Protein AF-A0AAW5QC56-F1 (afdb_monomer)

pLDDT: mean 81.27, std 12.23, range [43.34, 96.81]

Structure (mmCIF, N/CA/C/O backbone):
data_AF-A0AAW5QC56-F1
#
_entry.id   AF-A0AAW5QC56-F1
#
loop_
_atom_site.group_PDB
_atom_site.id
_atom_site.type_symbol
_atom_site.label_atom_id
_atom_site.label_alt_id
_atom_site.label_comp_id
_atom_site.label_asym_id
_atom_site.label_entity_id
_atom_site.label_seq_id
_atom_site.pdbx_PDB_ins_code
_atom_site.Cartn_x
_atom_site.Cartn_y
_atom_site.Cartn_z
_atom_site.occupancy
_atom_site.B_iso_or_equiv
_atom_site.auth_seq_id
_atom_site.auth_comp_id
_atom_site.auth_asym_id
_atom_site.auth_atom_id
_atom_site.pdbx_PDB_model_num
ATOM 1 N N . MET A 1 1 ? -15.192 13.117 19.383 1.00 93.12 1 MET A N 1
ATOM 2 C CA . MET A 1 1 ? -16.303 13.367 18.423 1.00 93.12 1 MET A CA 1
ATOM 3 C C . MET A 1 1 ? -16.294 12.303 17.324 1.00 93.12 1 MET A C 1
ATOM 5 O O . MET A 1 1 ? -15.223 12.070 16.779 1.00 93.12 1 MET A O 1
ATOM 9 N N . ARG A 1 2 ? -17.419 11.638 16.995 1.00 94.31 2 ARG A N 1
ATOM 10 C CA . ARG A 1 2 ? -17.485 10.686 15.856 1.00 94.31 2 ARG A CA 1
ATOM 11 C C . ARG A 1 2 ? -17.439 11.461 14.539 1.00 94.31 2 ARG A C 1
ATOM 13 O O . ARG A 1 2 ? -18.195 12.413 14.382 1.00 94.31 2 ARG A O 1
ATOM 20 N N . VAL A 1 3 ? -16.570 11.051 13.620 1.00 94.19 3 VAL A N 1
ATOM 21 C CA . VAL A 1 3 ? -16.361 11.719 12.321 1.00 94.19 3 VAL A CA 1
ATOM 22 C C . VAL A 1 3 ? -16.596 10.815 11.118 1.00 94.19 3 VAL A C 1
ATOM 24 O O . VAL A 1 3 ? -16.560 11.283 9.986 1.00 94.19 3 VAL A O 1
ATOM 27 N N . GLY A 1 4 ? -16.862 9.531 11.347 1.00 94.75 4 GLY A N 1
ATOM 28 C CA . GLY A 1 4 ? -17.216 8.607 10.282 1.00 94.75 4 GLY A CA 1
ATOM 29 C C . GLY A 1 4 ? -17.044 7.159 10.697 1.00 94.75 4 GLY A C 1
ATOM 30 O O . GLY A 1 4 ? -17.030 6.825 11.884 1.00 94.75 4 GLY A O 1
ATOM 31 N N . THR A 1 5 ? -16.902 6.314 9.687 1.00 96.44 5 THR A N 1
ATOM 32 C CA . THR A 1 5 ? -16.734 4.872 9.823 1.00 96.44 5 THR A CA 1
ATOM 33 C C . THR A 1 5 ? -15.746 4.407 8.758 1.00 96.44 5 THR A C 1
ATOM 35 O O . THR A 1 5 ? -15.741 4.950 7.652 1.00 96.44 5 THR A O 1
ATOM 38 N N . VAL A 1 6 ? -14.905 3.424 9.071 1.00 94.94 6 VAL A N 1
ATOM 39 C CA . VAL A 1 6 ? -13.995 2.811 8.097 1.00 94.94 6 VAL A CA 1
ATOM 40 C C . VAL A 1 6 ? -14.825 2.097 7.027 1.00 94.94 6 VAL A C 1
ATOM 42 O O . VAL A 1 6 ? -15.494 1.109 7.324 1.00 94.94 6 VAL A O 1
ATOM 45 N N . SER A 1 7 ? -14.809 2.586 5.787 1.00 95.56 7 SER A N 1
ATOM 46 C CA . SER A 1 7 ? -15.541 1.951 4.684 1.00 95.56 7 SER A CA 1
ATOM 47 C C . SER A 1 7 ? -14.797 0.744 4.121 1.00 95.56 7 SER A C 1
ATOM 49 O O . SER A 1 7 ? -15.396 -0.309 3.924 1.00 95.56 7 SER A O 1
ATOM 51 N N . GLU A 1 8 ? -13.500 0.903 3.867 1.00 95.06 8 GLU A N 1
ATOM 52 C CA . GLU A 1 8 ? -12.645 -0.106 3.246 1.00 95.06 8 GLU A CA 1
ATOM 53 C C . GLU A 1 8 ? -11.223 0.005 3.789 1.00 95.06 8 GLU A C 1
ATOM 55 O O . GLU A 1 8 ? -10.748 1.105 4.092 1.00 95.06 8 GLU A O 1
ATOM 60 N N . LEU A 1 9 ? -10.523 -1.125 3.854 1.00 93.06 9 LEU A N 1
ATOM 61 C CA . LEU A 1 9 ? -9.089 -1.163 4.120 1.00 93.06 9 LEU A CA 1
ATOM 62 C C . LEU A 1 9 ? -8.376 -1.774 2.919 1.00 93.06 9 LEU A C 1
ATOM 64 O O . LEU A 1 9 ? -8.769 -2.821 2.413 1.00 93.06 9 LEU A O 1
ATOM 68 N N . TRP A 1 10 ? -7.298 -1.131 2.481 1.00 93.94 10 TRP A N 1
ATOM 69 C CA . TRP A 1 10 ? -6.527 -1.554 1.316 1.00 93.94 10 TRP A CA 1
ATOM 70 C C . TRP A 1 10 ? -5.059 -1.751 1.687 1.00 93.94 10 TRP A C 1
ATOM 72 O O . TRP A 1 10 ? -4.454 -0.890 2.329 1.00 93.94 10 TRP A O 1
ATOM 82 N N . ARG A 1 11 ? -4.479 -2.869 1.246 1.00 90.44 11 ARG A N 1
ATOM 83 C CA . ARG A 1 11 ? -3.053 -3.194 1.367 1.00 90.44 11 ARG A CA 1
ATOM 84 C C . ARG A 1 11 ? -2.428 -3.210 -0.019 1.00 90.44 11 ARG A C 1
ATOM 86 O O . ARG A 1 11 ? -2.920 -3.915 -0.887 1.00 90.44 11 ARG A O 1
ATOM 93 N N . TYR A 1 12 ? -1.313 -2.514 -0.212 1.00 93.81 12 TYR A N 1
ATOM 94 C CA . TYR A 1 12 ? -0.582 -2.398 -1.477 1.00 93.81 12 TYR A CA 1
ATOM 95 C C . TYR A 1 12 ? 0.811 -3.038 -1.360 1.00 93.81 12 TYR A C 1
ATOM 97 O O . TYR A 1 12 ? 1.785 -2.327 -1.096 1.00 93.81 12 TYR A O 1
ATOM 105 N N . PRO A 1 13 ? 0.957 -4.363 -1.555 1.00 90.25 13 PRO A N 1
ATOM 106 C CA . PRO A 1 13 ? 2.196 -5.072 -1.231 1.00 90.25 13 PRO A CA 1
ATOM 107 C C . PRO A 1 13 ? 3.405 -4.621 -2.052 1.00 90.25 13 PRO A C 1
ATOM 109 O O . PRO A 1 13 ? 4.494 -4.438 -1.507 1.00 90.25 13 PRO A O 1
ATOM 112 N N . VAL A 1 14 ? 3.210 -4.422 -3.358 1.00 89.94 14 VAL A N 1
ATOM 113 C CA . VAL A 1 14 ? 4.278 -4.115 -4.315 1.00 89.94 14 VAL A CA 1
ATOM 114 C C . VAL A 1 14 ? 4.163 -2.664 -4.776 1.00 89.94 14 VAL A C 1
ATOM 116 O O . VAL A 1 14 ? 3.088 -2.169 -5.125 1.00 89.94 14 VAL A O 1
ATOM 119 N N . LYS A 1 15 ? 5.287 -1.943 -4.787 1.00 90.94 15 LYS A N 1
ATOM 120 C CA . LYS A 1 15 ? 5.360 -0.584 -5.330 1.00 90.94 15 LYS A CA 1
ATOM 121 C C . LYS A 1 15 ? 4.817 -0.552 -6.763 1.00 90.94 15 LYS A C 1
ATOM 123 O O . LYS A 1 15 ? 5.202 -1.366 -7.591 1.00 90.94 15 LYS A O 1
ATOM 128 N N . SER A 1 16 ? 3.986 0.451 -7.056 1.00 91.25 16 SER A N 1
ATOM 129 C CA . SER A 1 16 ? 3.402 0.696 -8.384 1.00 91.25 16 SER A CA 1
ATOM 130 C C . SER A 1 16 ? 2.374 -0.328 -8.882 1.00 91.25 16 SER A C 1
ATOM 132 O O . SER A 1 16 ? 1.860 -0.121 -9.972 1.00 91.25 16 SER A O 1
ATOM 134 N N . MET A 1 17 ? 2.021 -1.348 -8.097 1.00 90.62 17 MET A N 1
ATOM 135 C CA . MET A 1 17 ? 0.918 -2.266 -8.406 1.00 90.62 17 MET A CA 1
ATOM 136 C C . MET A 1 17 ? -0.347 -1.911 -7.624 1.00 90.62 17 MET A C 1
ATOM 138 O O . MET A 1 17 ? -0.295 -1.209 -6.605 1.00 90.62 17 MET A O 1
ATOM 142 N N . ARG A 1 18 ? -1.489 -2.424 -8.093 1.00 90.38 18 ARG A N 1
ATOM 143 C CA . ARG A 1 18 ? -2.753 -2.384 -7.350 1.00 90.38 18 ARG A CA 1
ATOM 144 C C . ARG A 1 18 ? -2.658 -3.308 -6.135 1.00 90.38 18 ARG A C 1
ATOM 146 O O . ARG A 1 18 ? -1.992 -4.343 -6.182 1.00 90.38 18 ARG A O 1
ATOM 153 N N . GLY A 1 19 ? -3.296 -2.887 -5.052 1.00 89.00 19 GLY A N 1
ATOM 154 C CA . GLY A 1 19 ? -3.389 -3.632 -3.803 1.00 89.00 19 GLY A CA 1
ATOM 155 C C . GLY A 1 19 ? -4.689 -4.417 -3.683 1.00 89.00 19 GLY A C 1
ATOM 156 O O . GLY A 1 19 ? -5.565 -4.273 -4.532 1.00 89.00 19 GLY A O 1
ATOM 157 N N . ASP A 1 20 ? -4.804 -5.173 -2.597 1.00 87.25 20 ASP A N 1
ATOM 158 C CA . ASP A 1 20 ? -5.970 -5.978 -2.226 1.00 87.25 20 ASP A CA 1
ATOM 159 C C . ASP A 1 20 ? -6.740 -5.314 -1.074 1.00 87.25 20 ASP A C 1
ATOM 161 O O . ASP A 1 20 ? -6.155 -4.626 -0.227 1.00 87.25 20 ASP A O 1
ATOM 165 N N . ARG A 1 21 ? -8.051 -5.542 -1.034 1.00 91.12 21 ARG A N 1
ATOM 166 C CA . ARG A 1 21 ? -8.921 -5.158 0.070 1.00 91.12 21 ARG A CA 1
ATOM 167 C C . ARG A 1 21 ? -8.803 -6.183 1.196 1.00 91.12 21 ARG A C 1
ATOM 169 O O . ARG A 1 21 ? -8.891 -7.388 0.984 1.00 91.12 21 ARG A O 1
ATOM 176 N N . VAL A 1 22 ? -8.658 -5.699 2.421 1.00 88.62 22 VAL A N 1
ATOM 177 C CA . VAL A 1 22 ? -8.688 -6.525 3.633 1.00 88.62 22 VAL A CA 1
ATOM 178 C C . VAL A 1 22 ? -9.854 -6.082 4.503 1.00 88.62 22 VAL A C 1
ATOM 180 O O . VAL A 1 22 ? -10.165 -4.903 4.564 1.00 88.62 22 VAL A O 1
ATOM 183 N N . THR A 1 23 ? -10.516 -7.003 5.193 1.00 89.38 23 THR A N 1
ATOM 184 C CA . THR A 1 23 ? -11.634 -6.643 6.084 1.00 89.38 23 THR A CA 1
ATOM 185 C C . THR A 1 23 ? -11.165 -6.283 7.495 1.00 89.38 23 THR A C 1
ATOM 187 O O . THR A 1 23 ? -11.876 -5.615 8.243 1.00 89.38 23 THR A O 1
ATOM 190 N N . GLU A 1 24 ? -9.963 -6.728 7.860 1.00 87.19 24 GLU A N 1
ATOM 191 C CA . GLU A 1 24 ? -9.329 -6.552 9.164 1.00 87.19 24 GLU A CA 1
ATOM 192 C C . GLU A 1 24 ? -7.806 -6.589 9.007 1.00 87.19 24 GLU A C 1
ATOM 194 O O . GLU A 1 24 ? -7.263 -7.292 8.150 1.00 87.19 24 GLU A O 1
ATOM 199 N N . THR A 1 25 ? -7.097 -5.835 9.842 1.00 88.75 25 THR A N 1
ATOM 200 C CA . THR A 1 25 ? -5.634 -5.828 9.859 1.00 88.75 25 THR A CA 1
ATOM 201 C C . THR A 1 25 ? -5.086 -5.240 11.154 1.00 88.75 25 THR A C 1
ATOM 203 O O . THR A 1 25 ? -5.631 -4.286 11.712 1.00 88.75 25 THR A O 1
ATOM 206 N N . ALA A 1 26 ? -3.936 -5.750 11.591 1.00 87.31 26 ALA A N 1
ATOM 207 C CA . ALA A 1 26 ? -3.126 -5.061 12.582 1.00 87.31 26 ALA A CA 1
ATOM 208 C C . ALA A 1 26 ? -2.555 -3.757 11.997 1.00 87.31 26 ALA A C 1
ATOM 210 O O . ALA A 1 26 ? -2.249 -3.674 10.802 1.00 87.31 26 ALA A O 1
ATOM 211 N N . VAL A 1 27 ? -2.370 -2.767 12.862 1.00 90.31 27 VAL A N 1
ATOM 212 C CA . VAL A 1 27 ? -1.593 -1.554 12.625 1.00 90.31 27 VAL A CA 1
ATOM 213 C C . VAL A 1 27 ? -0.525 -1.486 13.704 1.00 90.31 27 VAL A C 1
ATOM 215 O O . VAL A 1 27 ? -0.805 -1.565 14.898 1.00 90.31 27 VAL A O 1
ATOM 218 N N . THR A 1 28 ? 0.717 -1.365 13.267 1.00 87.75 28 THR A N 1
ATOM 219 C CA . THR A 1 28 ? 1.894 -1.268 14.124 1.00 87.75 28 THR A CA 1
ATOM 220 C C . THR A 1 28 ? 2.388 0.169 14.162 1.00 87.75 28 THR A C 1
ATOM 222 O O . THR A 1 28 ? 2.219 0.919 13.201 1.00 87.75 28 THR A O 1
ATOM 225 N N . GLU A 1 29 ? 3.049 0.552 15.250 1.00 84.31 29 GLU A N 1
ATOM 226 C CA . GLU A 1 29 ? 3.631 1.889 15.385 1.00 84.31 29 GLU A CA 1
ATOM 227 C C . GLU A 1 29 ? 4.693 2.162 14.308 1.00 84.31 29 GLU A C 1
ATOM 229 O O . GLU A 1 29 ? 4.641 3.178 13.616 1.00 84.31 29 GLU A O 1
ATOM 234 N N . ARG A 1 30 ? 5.631 1.223 14.115 1.00 80.50 30 ARG A N 1
ATOM 235 C CA . ARG A 1 30 ? 6.777 1.417 13.214 1.00 80.50 30 ARG A CA 1
ATOM 236 C C . ARG A 1 30 ? 6.423 1.320 11.733 1.00 80.50 30 ARG A C 1
ATOM 238 O O . ARG A 1 30 ? 6.970 2.068 10.926 1.00 80.50 30 ARG A O 1
ATOM 245 N N . TRP A 1 31 ? 5.574 0.366 11.365 1.00 76.31 31 TRP A N 1
ATOM 246 C CA . TRP A 1 31 ? 5.351 0.009 9.962 1.00 76.31 31 TRP A CA 1
ATOM 247 C C . TRP A 1 31 ? 3.958 0.368 9.459 1.00 76.31 31 TRP A C 1
ATOM 249 O O . TRP A 1 31 ? 3.680 0.189 8.277 1.00 76.31 31 TRP A O 1
ATOM 259 N N . GLY A 1 32 ? 3.077 0.869 10.330 1.00 88.56 32 GLY A N 1
ATOM 260 C CA . GLY A 1 32 ? 1.665 0.985 10.005 1.00 88.56 32 GLY A CA 1
ATOM 261 C C . GLY A 1 32 ? 1.107 -0.401 9.700 1.00 88.56 32 GLY A C 1
ATOM 262 O O . GLY A 1 32 ? 1.229 -1.314 10.520 1.00 88.56 32 GLY A O 1
ATOM 263 N N . LEU A 1 33 ? 0.529 -0.558 8.515 1.00 88.94 33 LEU A N 1
ATOM 264 C CA . LEU A 1 33 ? -0.071 -1.799 8.045 1.00 88.94 33 LEU A CA 1
ATOM 265 C C . LEU A 1 33 ? 1.004 -2.839 7.651 1.00 88.94 33 LEU A C 1
ATOM 267 O O . LEU A 1 33 ? 1.722 -2.625 6.671 1.00 88.94 33 LEU A O 1
ATOM 271 N N . PRO A 1 34 ? 1.114 -3.996 8.334 1.00 84.12 34 PRO A N 1
ATOM 272 C CA . PRO A 1 34 ? 2.051 -5.043 7.940 1.00 84.12 34 PRO A CA 1
ATOM 273 C C . PRO A 1 34 ? 1.823 -5.513 6.502 1.00 84.12 34 PRO A C 1
ATOM 275 O O . PRO A 1 34 ? 0.688 -5.697 6.057 1.00 84.12 34 PRO A O 1
ATOM 278 N N . GLY A 1 35 ? 2.921 -5.710 5.775 1.00 84.00 35 GLY A N 1
ATOM 279 C CA . GLY A 1 35 ? 2.895 -6.131 4.378 1.00 84.00 35 GLY A CA 1
ATOM 280 C C . GLY A 1 35 ? 2.486 -5.038 3.385 1.00 84.00 35 GLY A C 1
ATOM 281 O O . GLY A 1 35 ? 2.500 -5.319 2.186 1.00 84.00 35 GLY A O 1
ATOM 282 N N . ASP A 1 36 ? 2.154 -3.820 3.828 1.00 90.69 36 ASP A N 1
ATOM 283 C CA . ASP A 1 36 ? 1.991 -2.679 2.925 1.00 90.69 36 ASP A CA 1
ATOM 284 C C . ASP A 1 36 ? 3.345 -2.173 2.436 1.00 90.69 36 ASP A C 1
ATOM 286 O O . ASP A 1 36 ? 4.297 -2.030 3.205 1.00 90.69 36 ASP A O 1
ATOM 290 N N . ARG A 1 37 ? 3.431 -1.917 1.130 1.00 90.50 37 ARG A N 1
ATOM 291 C CA . ARG A 1 37 ? 4.621 -1.408 0.441 1.00 90.50 37 ARG A CA 1
ATOM 292 C C . ARG A 1 37 ? 5.919 -2.152 0.780 1.00 90.50 37 ARG A C 1
ATOM 294 O O . ARG A 1 37 ? 7.000 -1.560 0.749 1.00 90.50 37 ARG A O 1
ATOM 301 N N . GLY A 1 38 ? 5.808 -3.441 1.092 1.00 87.38 38 GLY A N 1
ATOM 302 C CA . GLY A 1 38 ? 6.924 -4.289 1.498 1.00 87.38 38 GLY A CA 1
ATOM 303 C C . GLY A 1 38 ? 7.871 -4.643 0.355 1.00 87.38 38 GLY A C 1
ATOM 304 O O . GLY A 1 38 ? 9.013 -4.997 0.628 1.00 87.38 38 GLY A O 1
ATOM 305 N N . TRP A 1 39 ? 7.425 -4.513 -0.899 1.00 88.12 39 TRP A N 1
ATOM 306 C CA . TRP A 1 39 ? 8.142 -5.031 -2.062 1.00 88.12 39 TRP A CA 1
ATOM 307 C C . TRP A 1 39 ? 8.324 -4.003 -3.175 1.00 88.12 39 TRP A C 1
ATOM 309 O O . TRP A 1 39 ? 7.498 -3.109 -3.398 1.00 88.12 39 TRP A O 1
ATOM 319 N N . VAL A 1 40 ? 9.398 -4.185 -3.934 1.00 91.25 40 VAL A N 1
ATOM 320 C CA . VAL A 1 40 ? 9.693 -3.463 -5.173 1.00 91.25 40 VAL A CA 1
ATOM 321 C C . VAL A 1 40 ? 10.173 -4.452 -6.234 1.00 91.25 40 VAL A C 1
ATOM 323 O O . VAL A 1 40 ? 10.810 -5.451 -5.904 1.00 91.25 40 VAL A O 1
ATOM 326 N N . ILE A 1 41 ? 9.848 -4.173 -7.499 1.00 89.12 41 ILE A N 1
ATOM 327 C CA . ILE A 1 41 ? 10.322 -4.967 -8.636 1.00 89.12 41 ILE A CA 1
ATOM 328 C C . ILE A 1 41 ? 11.777 -4.623 -8.920 1.00 89.12 41 ILE A C 1
ATOM 330 O O . ILE A 1 41 ? 12.095 -3.442 -9.096 1.00 89.12 41 ILE A O 1
ATOM 334 N N . ARG A 1 42 ? 12.626 -5.647 -9.023 1.00 88.19 42 ARG A N 1
ATOM 335 C CA . ARG A 1 42 ? 13.964 -5.540 -9.605 1.00 88.19 42 ARG A CA 1
ATOM 336 C C . ARG A 1 42 ? 13.975 -6.177 -10.992 1.00 88.19 42 ARG A C 1
ATOM 338 O O . ARG A 1 42 ? 13.465 -7.275 -11.190 1.00 88.19 42 ARG A O 1
ATOM 345 N N . ASP A 1 43 ? 14.519 -5.437 -11.945 1.00 89.19 43 ASP A N 1
ATOM 346 C CA . ASP A 1 43 ? 14.869 -5.925 -13.273 1.00 89.19 43 ASP A CA 1
ATOM 347 C C . ASP A 1 43 ? 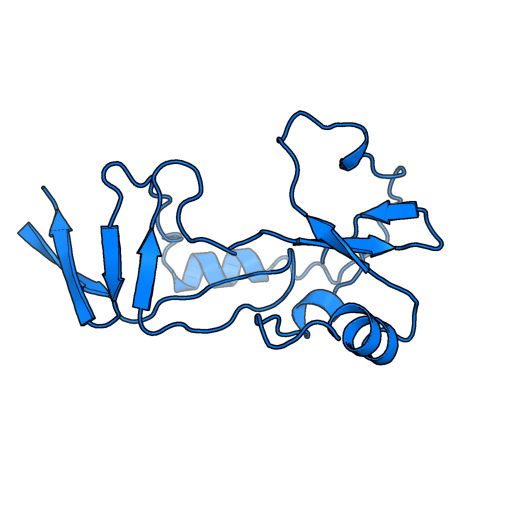16.234 -6.611 -13.164 1.00 89.19 43 ASP A C 1
ATOM 349 O O . ASP A 1 43 ? 17.226 -5.945 -12.865 1.00 89.19 43 ASP A O 1
ATOM 353 N N . GLU A 1 44 ? 16.270 -7.937 -13.305 1.00 88.75 44 GLU A N 1
ATOM 354 C CA . GLU A 1 44 ? 17.491 -8.729 -13.103 1.00 88.75 44 GLU A CA 1
ATOM 355 C C . GLU A 1 44 ? 18.520 -8.501 -14.213 1.00 88.75 44 GLU A C 1
ATOM 357 O O . GLU A 1 44 ? 19.715 -8.446 -13.929 1.00 88.75 44 GLU A O 1
ATOM 362 N N . ASP A 1 45 ? 18.060 -8.294 -15.448 1.00 84.81 45 ASP A N 1
ATOM 363 C CA . ASP A 1 45 ? 18.937 -8.090 -16.602 1.00 84.81 45 ASP A CA 1
ATOM 364 C C . ASP A 1 45 ? 19.587 -6.700 -16.553 1.00 84.81 45 ASP A C 1
ATOM 366 O O . ASP A 1 45 ? 20.781 -6.549 -16.808 1.00 84.81 45 ASP A O 1
ATOM 370 N N . ALA A 1 46 ? 18.820 -5.673 -16.168 1.00 83.81 46 ALA A N 1
ATOM 371 C CA . ALA A 1 46 ? 19.341 -4.313 -15.996 1.00 83.81 46 ALA A CA 1
ATOM 372 C C . ALA A 1 46 ? 19.962 -4.056 -14.610 1.00 83.81 46 ALA A C 1
ATOM 374 O O . ALA A 1 46 ? 20.566 -3.008 -14.376 1.00 83.81 46 ALA A O 1
ATOM 375 N N . GLY A 1 47 ? 19.765 -4.975 -13.667 1.00 85.06 47 GLY A N 1
ATOM 376 C CA . GLY A 1 47 ? 20.283 -4.904 -12.308 1.00 85.06 4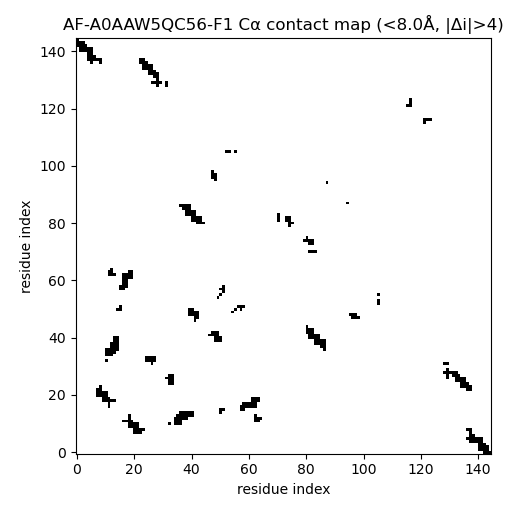7 GLY A CA 1
ATOM 377 C C . GLY A 1 47 ? 19.678 -3.814 -11.411 1.00 85.06 47 GLY A C 1
ATOM 378 O O . GLY A 1 47 ? 20.269 -3.511 -10.373 1.00 85.06 47 GLY A O 1
ATOM 379 N N . GLU A 1 48 ? 18.521 -3.237 -11.753 1.00 83.81 48 GLU A N 1
ATOM 380 C CA . GLU A 1 48 ? 17.971 -2.044 -11.086 1.00 83.81 48 GLU A CA 1
ATOM 381 C C . GLU A 1 48 ? 16.476 -2.135 -10.731 1.00 83.81 48 GLU A C 1
ATOM 383 O O . GLU A 1 48 ? 15.701 -2.897 -11.312 1.00 83.81 48 GLU A O 1
ATOM 388 N N . LEU A 1 49 ? 16.042 -1.316 -9.767 1.00 87.31 49 LEU A N 1
ATOM 389 C CA . LEU A 1 49 ? 14.644 -1.259 -9.336 1.00 87.31 49 LEU A CA 1
ATOM 390 C C . LEU A 1 49 ? 13.740 -0.557 -10.362 1.00 87.31 49 LEU A C 1
ATOM 392 O O . LEU A 1 49 ? 14.099 0.459 -10.964 1.00 87.31 49 LEU A O 1
ATOM 396 N N . ARG A 1 50 ? 12.506 -1.045 -10.500 1.00 86.56 50 ARG A N 1
ATOM 397 C CA . ARG A 1 50 ? 11.499 -0.543 -11.445 1.00 86.56 50 ARG A CA 1
ATOM 398 C C . ARG A 1 50 ? 10.307 0.102 -10.745 1.00 86.56 50 ARG A C 1
ATOM 400 O O . ARG A 1 50 ? 10.001 -0.146 -9.581 1.00 86.56 50 ARG A O 1
ATOM 407 N N . SER A 1 51 ? 9.635 0.991 -11.474 1.00 85.69 51 SER A N 1
ATOM 408 C CA . SER A 1 51 ? 8.396 1.640 -11.039 1.00 85.69 51 SER A CA 1
ATOM 409 C C . SER A 1 51 ? 7.511 1.965 -12.236 1.00 85.69 51 SER A C 1
ATOM 411 O O . SER A 1 51 ? 7.991 1.968 -13.372 1.00 85.69 51 SER A O 1
ATOM 413 N N . ALA A 1 52 ? 6.259 2.342 -11.966 1.00 85.06 52 ALA A N 1
ATOM 414 C CA . ALA A 1 52 ? 5.299 2.775 -12.986 1.00 85.06 52 ALA A CA 1
ATOM 415 C C . ALA A 1 52 ? 5.763 3.978 -13.821 1.00 85.06 52 ALA A C 1
ATOM 417 O O . ALA A 1 52 ? 5.153 4.272 -14.838 1.00 85.06 52 ALA A O 1
ATOM 418 N N . LYS A 1 53 ? 6.840 4.672 -13.419 1.00 81.50 53 LYS A N 1
ATOM 419 C CA . LYS A 1 53 ? 7.430 5.726 -14.250 1.00 81.50 53 LYS A CA 1
ATOM 420 C C . LYS A 1 53 ? 8.074 5.201 -15.532 1.00 81.50 53 LYS A C 1
ATOM 422 O O . LYS A 1 53 ? 8.135 5.939 -16.499 1.00 81.50 53 LYS A O 1
ATOM 427 N N . LYS A 1 54 ? 8.600 3.974 -15.499 1.00 78.56 54 LYS A N 1
ATOM 428 C CA . LYS A 1 54 ? 9.278 3.342 -16.639 1.00 78.56 54 LYS A CA 1
ATOM 429 C C . LYS A 1 54 ? 8.417 2.231 -17.233 1.00 78.56 54 LYS A C 1
ATOM 431 O O . LYS A 1 54 ? 8.384 2.093 -18.443 1.00 78.56 54 LYS A O 1
ATOM 436 N N . TRP A 1 55 ? 7.725 1.465 -16.385 1.00 85.94 55 TRP A N 1
ATOM 437 C CA . TRP A 1 55 ? 6.866 0.345 -16.788 1.00 85.94 55 TRP A CA 1
ATOM 438 C C . TRP A 1 55 ? 5.430 0.602 -16.325 1.00 85.94 55 TRP A C 1
ATOM 440 O O . TRP A 1 55 ? 5.052 0.233 -15.209 1.00 85.94 55 TRP A O 1
ATOM 450 N N . VAL A 1 56 ? 4.645 1.295 -17.154 1.00 84.06 56 VAL A N 1
ATOM 451 C CA . VAL A 1 56 ? 3.231 1.633 -16.883 1.00 84.06 56 VAL A CA 1
ATOM 452 C C . VAL A 1 56 ? 2.390 0.393 -16.640 1.00 84.06 56 VAL A C 1
ATOM 454 O O . VAL A 1 56 ? 1.464 0.425 -15.831 1.00 84.06 56 VAL A O 1
ATOM 457 N N . GLU A 1 57 ? 2.743 -0.705 -17.296 1.00 84.19 57 GLU A N 1
ATOM 458 C CA . GLU A 1 57 ? 2.095 -2.006 -17.210 1.00 84.19 57 GLU A CA 1
ATOM 459 C C . GLU A 1 57 ? 2.018 -2.492 -15.760 1.00 84.19 57 GLU A C 1
ATOM 461 O O . GLU A 1 57 ? 1.060 -3.163 -15.399 1.00 84.19 57 GLU A O 1
ATOM 466 N N . LEU A 1 58 ? 2.946 -2.069 -14.886 1.00 86.06 58 LEU A N 1
ATOM 467 C CA . LEU A 1 58 ? 2.896 -2.358 -13.448 1.00 86.06 58 LEU A CA 1
ATOM 468 C C . LEU A 1 58 ? 1.560 -1.942 -12.804 1.00 86.06 58 LEU A C 1
ATOM 470 O O . LEU A 1 58 ? 1.088 -2.629 -11.902 1.00 86.06 58 LEU A O 1
ATOM 474 N N . LEU A 1 59 ? 0.917 -0.875 -13.294 1.00 86.50 59 LEU A N 1
ATOM 475 C CA . LEU A 1 59 ? -0.391 -0.413 -12.809 1.00 86.50 59 LEU A CA 1
ATOM 476 C C . LEU A 1 59 ? -1.541 -1.375 -13.154 1.00 86.50 59 LEU A C 1
ATOM 478 O O . LEU A 1 59 ? -2.605 -1.293 -12.540 1.00 86.50 59 LEU A O 1
ATOM 482 N N . GLN A 1 60 ? -1.346 -2.275 -14.120 1.00 85.88 60 GLN A N 1
ATOM 483 C CA . GLN A 1 60 ? -2.335 -3.277 -14.527 1.00 85.88 60 GLN A CA 1
ATOM 484 C C . GLN A 1 60 ? -2.292 -4.529 -13.641 1.00 85.88 60 GLN A C 1
ATOM 486 O O . GLN A 1 60 ? -3.261 -5.286 -13.606 1.00 85.88 60 GLN A O 1
ATOM 491 N N . PHE A 1 61 ? -1.210 -4.731 -12.885 1.00 86.12 61 PHE A N 1
ATOM 492 C CA . PHE A 1 61 ? -1.061 -5.885 -12.005 1.00 86.12 61 PHE A CA 1
ATOM 493 C C . PHE A 1 61 ? -1.674 -5.639 -10.628 1.00 86.12 61 PHE A C 1
ATOM 495 O O . PHE A 1 61 ? -1.597 -4.545 -10.061 1.00 86.12 61 PHE A O 1
ATOM 502 N N . HIS A 1 62 ? -2.257 -6.700 -10.078 1.00 85.69 62 HIS A N 1
ATOM 503 C CA . HIS A 1 62 ? -2.795 -6.753 -8.726 1.00 85.69 62 HIS A CA 1
ATOM 504 C C . HIS A 1 62 ? -1.924 -7.668 -7.867 1.00 85.69 62 HIS A C 1
ATOM 506 O O . HIS A 1 62 ? -1.760 -8.848 -8.182 1.00 85.69 62 HIS A O 1
ATOM 512 N N . ALA A 1 63 ? -1.380 -7.128 -6.779 1.00 85.19 63 ALA A N 1
ATOM 513 C CA . ALA A 1 63 ? -0.552 -7.872 -5.845 1.00 85.19 63 ALA A CA 1
ATOM 514 C C . ALA A 1 63 ? -1.333 -8.172 -4.564 1.00 85.19 63 ALA A C 1
ATOM 516 O O . ALA A 1 63 ? -1.811 -7.264 -3.885 1.00 85.19 63 ALA A O 1
ATOM 517 N N . ARG A 1 64 ? -1.385 -9.452 -4.198 1.00 81.88 64 ARG A N 1
ATOM 518 C CA . ARG A 1 64 ? -1.860 -9.925 -2.895 1.00 81.88 64 ARG A CA 1
ATOM 519 C C . ARG A 1 64 ? -0.933 -11.022 -2.388 1.00 81.88 64 ARG A C 1
ATOM 521 O O . ARG A 1 64 ? -0.266 -11.677 -3.186 1.00 81.88 64 ARG A O 1
ATOM 528 N N . TYR A 1 65 ? -0.882 -11.223 -1.079 1.00 74.31 65 TYR A N 1
ATOM 529 C CA . TYR A 1 65 ? -0.134 -12.336 -0.497 1.00 74.31 65 TYR A CA 1
ATOM 530 C C . TYR A 1 65 ? -0.958 -13.610 -0.688 1.00 74.31 65 TYR A C 1
ATOM 532 O O . TYR A 1 65 ? -1.994 -13.756 -0.045 1.00 74.31 65 TYR A O 1
ATOM 540 N N . VAL A 1 66 ? -0.550 -14.475 -1.621 1.00 65.62 66 VAL A N 1
ATOM 541 C CA . VAL A 1 66 ? -1.281 -15.716 -1.941 1.00 65.62 66 VAL A CA 1
ATOM 542 C C . VAL A 1 66 ? -0.442 -16.982 -1.853 1.00 65.62 66 VAL A C 1
ATOM 544 O O . VAL A 1 66 ? -1.029 -18.014 -1.559 1.00 65.62 66 VAL A O 1
ATOM 547 N N . ASP A 1 67 ? 0.867 -16.937 -2.124 1.00 55.12 67 ASP A N 1
ATOM 548 C CA . ASP A 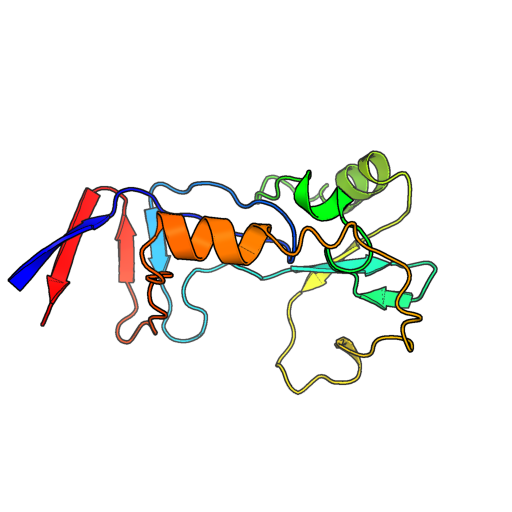1 67 ? 1.713 -18.140 -2.201 1.00 55.12 67 ASP A CA 1
ATOM 549 C C . ASP A 1 67 ? 3.184 -17.780 -2.513 1.00 55.12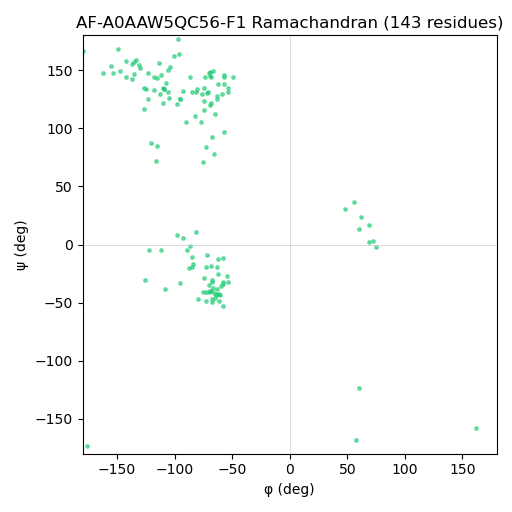 67 ASP A C 1
ATOM 551 O O . ASP A 1 67 ? 3.460 -16.682 -3.012 1.00 55.12 67 ASP A O 1
ATOM 555 N N . ASP A 1 68 ? 4.100 -18.734 -2.341 1.00 61.62 68 ASP A N 1
ATOM 556 C CA . ASP A 1 68 ? 5.552 -18.629 -2.572 1.00 61.62 68 ASP A CA 1
ATOM 557 C C . ASP A 1 68 ? 5.935 -18.556 -4.069 1.00 61.62 68 ASP A C 1
ATOM 559 O O . ASP A 1 68 ? 7.067 -18.232 -4.427 1.00 61.62 68 ASP A O 1
ATOM 563 N N . ARG A 1 69 ? 4.978 -18.784 -4.982 1.00 75.00 69 ARG A N 1
ATOM 564 C CA . ARG A 1 69 ? 5.181 -18.787 -6.451 1.00 75.00 69 ARG A CA 1
ATOM 565 C C . ARG A 1 69 ? 5.183 -17.402 -7.110 1.00 75.00 69 ARG A C 1
ATOM 567 O O . ARG A 1 69 ? 5.118 -17.281 -8.335 1.00 75.00 69 ARG A O 1
ATOM 574 N N . VAL A 1 70 ? 5.227 -16.333 -6.318 1.00 75.81 70 VAL A N 1
ATOM 575 C CA . VAL A 1 70 ? 5.054 -14.955 -6.807 1.00 75.81 70 VAL A CA 1
ATOM 576 C C . VAL A 1 70 ? 6.076 -14.549 -7.881 1.00 75.81 70 VAL A C 1
ATOM 578 O O . VAL A 1 70 ? 5.717 -13.836 -8.817 1.00 75.81 70 VAL A O 1
ATOM 581 N N . HIS A 1 71 ? 7.320 -15.036 -7.810 1.00 76.31 71 HIS A N 1
ATOM 582 C 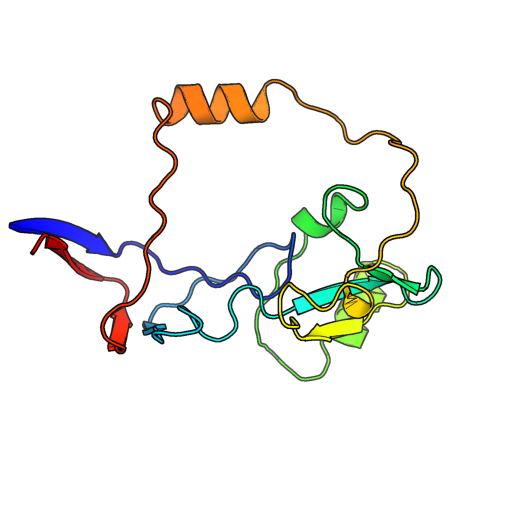CA . HIS A 1 71 ? 8.360 -14.720 -8.800 1.00 76.31 71 HIS A CA 1
ATOM 583 C C . HIS A 1 71 ? 8.084 -15.338 -10.180 1.00 76.31 71 HIS A C 1
ATOM 585 O O . HIS A 1 71 ? 8.279 -14.677 -11.203 1.00 76.31 71 HIS A O 1
ATOM 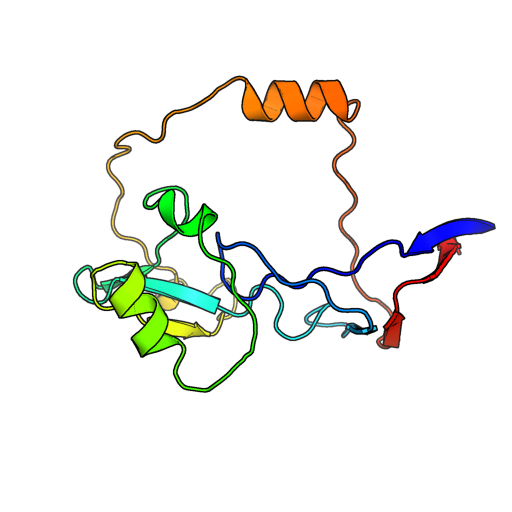591 N N . GLU A 1 72 ? 7.593 -16.580 -10.217 1.00 82.62 72 GLU A N 1
ATOM 592 C CA . GLU A 1 72 ? 7.275 -17.296 -11.459 1.00 82.62 72 GLU A CA 1
ATOM 593 C C . GLU A 1 72 ? 6.090 -16.647 -12.176 1.00 82.62 72 GLU A C 1
ATOM 595 O O . GLU A 1 72 ? 6.178 -16.318 -13.361 1.00 82.62 72 GLU A O 1
ATOM 600 N N . LEU A 1 73 ? 5.004 -16.394 -11.435 1.00 80.94 73 LEU A N 1
ATOM 601 C CA . LEU A 1 73 ? 3.785 -15.785 -11.971 1.00 80.94 73 LEU A CA 1
ATOM 602 C C . LEU A 1 73 ? 4.050 -14.387 -12.531 1.00 80.94 73 LEU A C 1
ATOM 604 O O . LEU A 1 73 ? 3.569 -14.045 -13.611 1.00 80.94 73 LEU A O 1
ATOM 608 N N . LEU A 1 74 ? 4.837 -13.585 -11.812 1.00 78.81 74 LEU A N 1
ATOM 609 C CA . LEU A 1 74 ? 5.153 -12.232 -12.241 1.00 78.81 74 LEU A CA 1
ATOM 610 C C . LEU A 1 74 ? 6.066 -12.222 -13.474 1.00 78.81 74 LEU A C 1
ATOM 612 O O . LEU A 1 74 ? 5.848 -11.429 -14.391 1.00 78.81 74 LEU A O 1
ATOM 616 N N . SER A 1 75 ? 7.047 -13.127 -13.521 1.00 86.19 75 SER A N 1
ATOM 617 C CA . SER A 1 75 ? 7.944 -13.243 -14.672 1.00 86.19 75 SER A CA 1
ATOM 618 C C . SER A 1 75 ? 7.202 -13.667 -15.940 1.00 86.19 75 SER A C 1
ATOM 620 O O . SER A 1 75 ? 7.397 -13.075 -17.003 1.00 86.19 75 SER A O 1
ATOM 622 N N . ALA A 1 76 ? 6.301 -14.649 -15.825 1.00 86.12 76 ALA A N 1
ATOM 623 C CA . ALA A 1 76 ? 5.470 -15.100 -16.937 1.00 86.12 76 ALA A CA 1
ATOM 624 C C . ALA A 1 76 ? 4.575 -13.973 -17.472 1.00 86.12 76 ALA A C 1
ATOM 626 O O . ALA A 1 76 ? 4.478 -13.777 -18.681 1.00 86.12 76 ALA A O 1
ATOM 627 N N . ALA A 1 77 ? 3.963 -13.193 -16.577 1.00 79.56 77 ALA A N 1
ATOM 628 C CA . ALA A 1 77 ? 3.024 -12.153 -16.973 1.00 79.56 77 ALA A CA 1
ATOM 629 C C . ALA A 1 77 ? 3.695 -10.907 -17.584 1.00 79.56 77 ALA A C 1
ATOM 631 O O . ALA A 1 77 ? 3.098 -10.242 -18.426 1.00 79.56 77 ALA A O 1
ATOM 632 N N . LEU A 1 78 ? 4.936 -10.593 -17.193 1.00 81.56 78 LEU A N 1
ATOM 633 C CA . LEU A 1 78 ? 5.714 -9.481 -17.761 1.00 81.56 78 LEU A CA 1
ATOM 634 C C . LEU A 1 78 ? 6.551 -9.876 -18.991 1.00 81.56 78 LEU A C 1
ATOM 636 O O . LEU A 1 78 ? 7.217 -9.014 -19.577 1.00 81.56 78 LEU A O 1
ATOM 640 N N . GLY A 1 79 ? 6.571 -11.167 -19.344 1.00 85.12 79 GLY A N 1
ATOM 641 C CA . GLY A 1 79 ? 7.402 -11.713 -20.419 1.00 85.12 79 GLY A CA 1
ATOM 642 C C . GLY A 1 79 ? 8.907 -11.542 -20.181 1.00 85.12 79 GLY A C 1
ATOM 643 O O . GLY A 1 79 ? 9.672 -11.483 -21.140 1.00 85.12 79 GLY A O 1
ATOM 644 N N . ARG A 1 80 ? 9.338 -11.392 -18.922 1.00 87.12 80 ARG A N 1
ATOM 645 C CA . ARG A 1 80 ? 10.736 -11.131 -18.535 1.00 87.12 80 ARG A CA 1
ATOM 646 C C . ARG A 1 80 ? 11.003 -11.611 -17.112 1.00 87.12 80 ARG A C 1
ATOM 648 O O . ARG A 1 80 ? 10.088 -11.638 -16.296 1.00 87.12 80 ARG A O 1
ATOM 655 N N . ARG A 1 81 ? 12.251 -11.957 -16.792 1.00 89.69 81 ARG A N 1
ATOM 656 C CA . ARG A 1 81 ? 12.619 -12.467 -15.463 1.00 89.69 81 ARG A CA 1
ATOM 657 C C . ARG A 1 81 ? 12.646 -11.337 -14.431 1.00 89.69 81 ARG A C 1
ATOM 659 O O . ARG A 1 81 ? 13.380 -10.367 -14.596 1.00 89.69 81 ARG A O 1
ATOM 666 N N . VAL A 1 82 ? 11.871 -11.478 -13.356 1.00 85.75 82 VAL A N 1
ATOM 667 C CA . VAL A 1 82 ? 11.811 -10.503 -12.255 1.00 85.75 82 VAL A CA 1
ATOM 668 C C . VAL A 1 82 ? 11.684 -11.182 -10.893 1.00 85.75 82 VAL A C 1
ATOM 670 O O . VAL A 1 82 ? 11.201 -12.309 -10.779 1.00 85.75 82 VAL A O 1
ATOM 673 N N . SER A 1 83 ? 12.072 -10.459 -9.847 1.00 85.69 83 SER A N 1
ATOM 674 C CA . SER A 1 83 ? 12.011 -10.899 -8.452 1.00 85.69 83 SER A CA 1
ATOM 675 C C . SER A 1 83 ? 11.444 -9.793 -7.546 1.00 85.69 83 SER A C 1
ATOM 677 O O . SER A 1 83 ? 11.472 -8.600 -7.885 1.00 85.69 83 SER A O 1
ATOM 679 N N . LEU A 1 84 ? 10.894 -10.184 -6.390 1.00 79.62 84 LEU A N 1
ATOM 680 C CA . LEU A 1 84 ? 10.477 -9.255 -5.342 1.00 79.62 84 LEU A CA 1
ATOM 681 C C . LEU A 1 84 ? 11.587 -9.115 -4.303 1.00 79.62 84 LEU A C 1
ATOM 683 O O . LEU A 1 84 ? 12.013 -10.092 -3.691 1.00 79.62 84 LEU A O 1
ATOM 687 N N . HIS A 1 85 ? 12.012 -7.878 -4.053 1.00 76.25 85 HIS A N 1
ATOM 688 C CA . HIS A 1 85 ? 12.983 -7.576 -3.003 1.00 76.25 85 HIS A CA 1
ATOM 689 C C . HIS A 1 85 ? 12.312 -6.874 -1.814 1.00 76.25 85 HIS A C 1
ATOM 691 O O . HIS A 1 85 ? 11.472 -5.99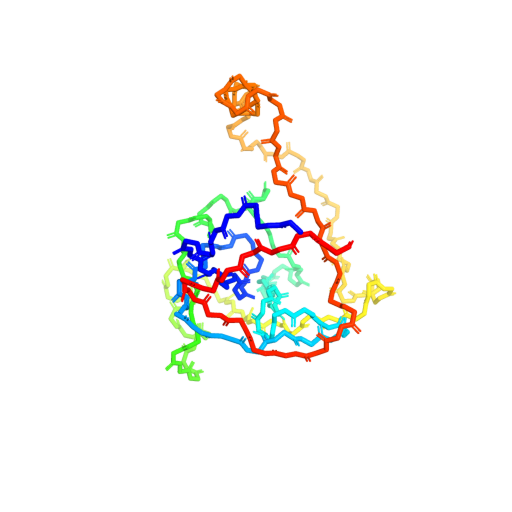1 -2.033 1.00 76.25 85 HIS A O 1
ATOM 697 N N . PRO A 1 86 ? 12.672 -7.235 -0.564 1.00 72.88 86 PRO A N 1
ATOM 698 C CA . PRO A 1 86 ? 12.102 -6.615 0.623 1.00 72.88 86 PRO A CA 1
ATOM 699 C C . PRO A 1 86 ? 12.552 -5.160 0.736 1.00 72.88 86 PRO A C 1
ATOM 701 O O . PRO A 1 86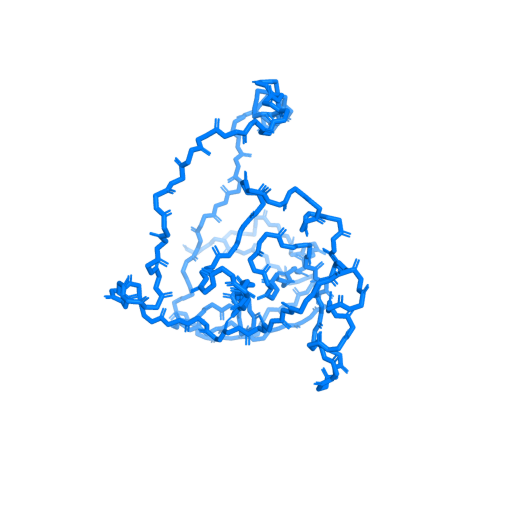 ? 13.702 -4.824 0.447 1.00 72.88 86 PRO A O 1
ATOM 704 N N . ARG A 1 87 ? 11.661 -4.300 1.225 1.00 72.88 87 ARG A N 1
ATOM 705 C CA . ARG A 1 87 ? 11.951 -2.888 1.473 1.00 72.88 87 ARG A CA 1
ATOM 706 C C . ARG A 1 87 ? 13.038 -2.729 2.545 1.00 72.88 87 ARG A C 1
ATOM 708 O O . ARG A 1 87 ? 12.888 -3.207 3.669 1.00 72.88 87 ARG A O 1
ATOM 715 N N . ARG A 1 88 ? 14.106 -1.999 2.211 1.00 78.44 88 ARG A N 1
ATOM 716 C CA . ARG A 1 88 ? 15.231 -1.660 3.105 1.00 78.44 88 ARG A CA 1
ATOM 717 C C . ARG A 1 88 ? 15.069 -0.268 3.752 1.00 78.44 88 ARG A C 1
ATOM 719 O O . ARG A 1 88 ? 14.227 0.513 3.290 1.00 78.44 88 ARG A O 1
ATOM 726 N N . PRO A 1 89 ? 15.816 0.063 4.825 1.00 79.00 89 PRO A N 1
ATOM 727 C CA . PRO A 1 89 ? 15.885 1.422 5.380 1.00 79.00 89 PRO A CA 1
ATOM 728 C C . PRO A 1 89 ? 16.153 2.481 4.305 1.00 79.00 89 PRO A C 1
ATOM 730 O O . PRO A 1 89 ? 16.847 2.199 3.338 1.00 79.00 89 PRO A O 1
ATOM 733 N N . ALA A 1 90 ? 15.567 3.674 4.431 1.00 73.81 90 ALA A N 1
ATOM 734 C CA . ALA A 1 90 ? 15.546 4.675 3.354 1.00 73.81 90 ALA A CA 1
ATOM 735 C C . ALA A 1 90 ? 16.936 5.202 2.934 1.00 73.81 90 ALA A C 1
ATOM 737 O O . ALA A 1 90 ? 17.070 5.750 1.842 1.00 73.81 90 ALA A O 1
ATOM 738 N N . ASP A 1 91 ? 17.934 5.032 3.794 1.00 80.62 91 ASP A N 1
ATOM 739 C CA . ASP A 1 91 ? 19.348 5.382 3.644 1.00 80.62 91 ASP A CA 1
ATOM 740 C C . ASP A 1 91 ? 20.193 4.292 2.956 1.00 80.62 91 ASP A C 1
ATOM 742 O O . ASP A 1 91 ? 21.374 4.506 2.688 1.00 80.62 91 ASP A O 1
ATOM 746 N N . ASP A 1 92 ? 19.603 3.147 2.597 1.00 81.38 92 ASP A N 1
ATOM 747 C CA . ASP A 1 92 ? 20.264 2.096 1.813 1.00 81.38 92 ASP A CA 1
ATOM 748 C C . ASP A 1 92 ? 20.382 2.500 0.327 1.00 81.38 92 ASP A C 1
ATOM 750 O O . ASP A 1 92 ? 19.678 2.016 -0.566 1.00 81.38 92 ASP A O 1
ATOM 754 N N . HIS A 1 93 ? 21.257 3.471 0.058 1.00 76.69 93 HIS A N 1
ATOM 755 C CA . HIS A 1 93 ? 21.444 4.068 -1.265 1.00 76.69 93 HIS A CA 1
ATOM 756 C C . HIS A 1 93 ? 21.933 3.075 -2.320 1.00 76.69 93 HIS A C 1
ATOM 758 O O . HIS A 1 93 ? 21.698 3.302 -3.505 1.00 76.69 93 HIS A O 1
ATOM 764 N N . GLU A 1 94 ? 22.605 1.997 -1.915 1.00 75.31 94 GLU A N 1
ATOM 765 C CA . GLU A 1 94 ? 23.013 0.931 -2.823 1.00 75.31 94 GLU A CA 1
ATOM 766 C C . GLU A 1 94 ? 21.811 0.088 -3.249 1.00 75.31 94 GLU A C 1
ATOM 768 O O . GLU A 1 94 ? 21.590 -0.084 -4.448 1.00 75.31 94 GLU A O 1
ATOM 773 N N . HIS A 1 95 ? 20.975 -0.345 -2.299 1.00 72.19 95 HIS A N 1
ATOM 774 C CA . HIS A 1 95 ? 19.735 -1.058 -2.605 1.00 72.19 95 HIS A CA 1
ATOM 775 C C . HIS A 1 95 ? 18.781 -0.225 -3.470 1.00 72.19 95 HIS A C 1
ATOM 777 O O . HIS A 1 95 ? 18.097 -0.757 -4.345 1.00 72.19 95 HIS A O 1
ATOM 783 N N . TYR A 1 96 ? 18.745 1.092 -3.248 1.00 74.06 96 TYR A N 1
ATOM 784 C CA . TYR A 1 96 ? 17.923 2.026 -4.017 1.00 74.06 96 TYR A CA 1
ATOM 785 C C . TYR A 1 96 ? 18.634 2.669 -5.210 1.00 74.06 96 TYR A C 1
ATOM 787 O O . TYR A 1 96 ? 18.038 3.543 -5.854 1.00 74.06 96 TYR A O 1
ATOM 795 N N . ARG A 1 97 ? 19.870 2.259 -5.524 1.00 71.56 97 ARG A N 1
ATOM 796 C CA . ARG A 1 97 ? 20.630 2.800 -6.654 1.00 71.56 97 ARG A CA 1
ATOM 797 C C . ARG A 1 97 ? 19.837 2.565 -7.939 1.00 71.56 97 ARG A C 1
ATOM 799 O O . ARG A 1 97 ? 19.360 1.465 -8.211 1.00 71.56 97 ARG A O 1
ATOM 806 N N . ARG A 1 98 ? 19.673 3.624 -8.727 1.00 59.47 98 ARG A N 1
ATOM 807 C CA . ARG A 1 98 ? 19.066 3.579 -10.062 1.00 59.47 98 ARG A CA 1
ATOM 808 C C . ARG A 1 98 ? 20.129 3.964 -11.071 1.00 59.47 98 ARG A C 1
ATOM 810 O O . ARG A 1 98 ? 20.933 4.849 -10.776 1.00 59.47 98 ARG A O 1
ATOM 817 N N . LEU A 1 99 ? 20.125 3.334 -12.240 1.00 49.31 99 LEU A N 1
ATOM 818 C CA . LEU A 1 99 ? 20.903 3.853 -13.356 1.00 49.31 99 LEU A CA 1
ATOM 819 C C . LEU A 1 99 ? 20.250 5.160 -13.825 1.00 49.31 99 LEU A C 1
ATOM 821 O O . LEU A 1 99 ? 19.040 5.358 -13.664 1.00 49.31 99 LEU A O 1
ATOM 825 N N . ALA A 1 100 ? 21.065 6.088 -14.331 1.00 45.25 100 ALA A N 1
ATOM 826 C CA . ALA A 1 100 ? 20.573 7.352 -14.865 1.00 45.25 100 ALA A CA 1
ATOM 827 C C . ALA A 1 100 ? 19.494 7.073 -15.925 1.00 45.25 100 ALA A C 1
ATOM 829 O O . ALA A 1 100 ? 19.647 6.200 -16.778 1.00 45.25 100 ALA A O 1
ATOM 830 N N . VAL A 1 101 ? 18.368 7.770 -15.805 1.00 43.34 101 VAL A N 1
ATOM 831 C CA . VAL A 1 101 ? 17.191 7.566 -16.649 1.00 43.34 101 VAL A CA 1
ATOM 832 C C . VAL A 1 101 ? 17.219 8.614 -17.753 1.00 43.34 101 VAL A C 1
ATOM 834 O O . VAL A 1 101 ? 17.149 9.799 -17.439 1.00 43.34 101 VAL A O 1
ATOM 837 N N . ASP A 1 102 ? 17.253 8.188 -19.015 1.00 47.94 102 ASP A N 1
ATOM 838 C CA . ASP A 1 102 ? 16.710 9.008 -20.100 1.00 47.94 102 ASP A CA 1
ATOM 839 C C . ASP A 1 102 ? 15.184 9.036 -19.936 1.00 47.94 102 ASP A C 1
ATOM 841 O O . ASP A 1 102 ? 14.538 7.981 -19.897 1.00 47.94 102 ASP A O 1
ATOM 845 N N . GLU A 1 103 ? 14.609 10.230 -19.757 1.00 46.94 103 GLU A N 1
ATOM 846 C CA . GLU A 1 103 ? 13.157 10.452 -19.702 1.00 46.94 103 GLU A CA 1
ATOM 847 C C . GLU A 1 103 ? 12.524 10.131 -21.068 1.00 46.94 103 GLU A C 1
ATOM 849 O O . GLU A 1 103 ? 12.206 11.027 -21.840 1.00 46.94 103 GLU A O 1
ATOM 854 N N . ALA A 1 104 ? 12.333 8.849 -21.376 1.00 45.78 104 ALA A N 1
ATOM 855 C CA . ALA A 1 104 ? 11.508 8.407 -22.495 1.00 45.78 104 ALA A CA 1
ATOM 856 C C . ALA A 1 104 ? 10.069 8.143 -22.017 1.00 45.78 104 ALA A C 1
ATOM 858 O O . ALA A 1 104 ? 9.841 7.526 -20.974 1.00 45.78 104 ALA A O 1
ATOM 859 N N . ASP A 1 105 ? 9.118 8.680 -22.777 1.00 43.97 105 ASP A N 1
ATOM 860 C CA . ASP A 1 105 ? 7.792 9.131 -22.360 1.00 43.97 105 ASP A CA 1
ATOM 861 C C . ASP A 1 105 ? 6.820 8.080 -21.796 1.00 43.97 105 ASP A C 1
ATOM 863 O O . ASP A 1 105 ? 6.422 7.115 -22.447 1.00 43.97 105 ASP A O 1
ATOM 867 N N . LEU A 1 106 ? 6.286 8.395 -20.614 1.00 53.34 106 LEU A N 1
ATOM 868 C CA . LEU A 1 106 ? 4.897 8.079 -20.284 1.00 53.34 106 LEU A CA 1
ATOM 869 C C . LEU A 1 106 ? 3.991 8.991 -21.121 1.00 53.34 106 LEU A C 1
ATOM 871 O O . LEU A 1 106 ? 4.321 10.174 -21.249 1.00 53.34 106 LEU A O 1
ATOM 875 N N . PRO A 1 107 ? 2.792 8.555 -21.546 1.00 52.19 107 PRO A N 1
ATOM 876 C CA . PRO A 1 107 ? 1.728 9.489 -21.883 1.00 52.19 107 PRO A CA 1
ATOM 877 C C . PRO A 1 107 ? 1.457 10.362 -20.651 1.00 52.19 107 PRO A C 1
ATOM 879 O O . PRO A 1 107 ? 0.781 9.962 -19.701 1.00 52.19 107 PRO A O 1
ATOM 882 N N . ARG A 1 108 ? 2.057 11.555 -20.612 1.00 56.28 108 ARG A N 1
ATOM 883 C CA . ARG A 1 108 ? 1.798 12.552 -19.577 1.00 56.28 108 ARG A CA 1
ATOM 884 C C . ARG A 1 108 ? 0.416 13.117 -19.866 1.00 56.28 108 ARG A C 1
ATOM 886 O O . ARG A 1 108 ? 0.297 14.173 -20.482 1.00 56.28 108 ARG A O 1
ATOM 893 N N . ASP A 1 109 ? -0.633 12.445 -19.400 1.00 64.38 109 ASP A N 1
ATOM 894 C CA . ASP A 1 109 ? -1.913 13.123 -19.253 1.00 64.38 109 ASP A CA 1
ATOM 895 C C . ASP A 1 109 ? -1.760 14.167 -18.140 1.00 64.38 109 ASP A C 1
ATOM 897 O O . ASP A 1 109 ? -1.918 13.912 -16.942 1.00 64.38 109 ASP A O 1
ATOM 901 N N . ARG A 1 110 ? -1.409 15.386 -18.558 1.00 61.28 110 ARG A N 1
ATOM 902 C CA . ARG A 1 110 ? -1.268 16.560 -17.688 1.00 61.28 110 ARG A CA 1
ATOM 903 C C . ARG A 1 110 ? -2.595 16.928 -17.011 1.00 61.28 110 ARG A C 1
ATOM 905 O O . ARG A 1 110 ? -2.598 17.745 -16.088 1.00 61.28 110 ARG A O 1
ATOM 912 N N . GLY A 1 111 ? -3.705 16.352 -17.471 1.00 69.25 111 GLY A N 1
ATOM 913 C CA . GLY A 1 111 ? -5.041 16.479 -16.923 1.00 69.25 111 GLY A CA 1
ATOM 914 C C . GLY A 1 111 ? -5.349 15.517 -15.779 1.00 69.25 111 GLY A C 1
ATOM 915 O O . GLY A 1 111 ? -6.238 15.850 -15.006 1.00 69.25 111 GLY A O 1
ATOM 916 N N . ILE A 1 112 ? -4.631 14.401 -15.583 1.00 73.62 112 ILE A N 1
ATOM 917 C CA . ILE A 1 112 ? -4.965 13.413 -14.529 1.00 73.62 112 ILE A CA 1
ATOM 918 C C . ILE A 1 112 ? -4.973 14.051 -13.139 1.00 73.62 112 ILE A C 1
ATOM 920 O O . ILE A 1 112 ? -5.971 13.988 -12.422 1.00 73.62 112 ILE A O 1
ATOM 924 N N . LEU A 1 113 ? -3.890 14.740 -12.770 1.00 68.38 113 LEU A N 1
ATOM 925 C CA . LEU A 1 113 ? -3.801 15.377 -11.454 1.00 68.38 113 LEU A CA 1
ATOM 926 C C . LEU A 1 113 ? -4.788 16.542 -11.324 1.00 68.38 113 LEU A C 1
ATOM 928 O O . LEU A 1 113 ? -5.325 16.767 -10.244 1.00 68.38 113 LEU A O 1
ATOM 932 N N . ARG A 1 114 ? -5.069 17.255 -12.426 1.00 73.75 114 ARG A N 1
ATOM 933 C CA . ARG A 1 114 ? -6.056 18.347 -12.446 1.00 73.75 114 ARG A CA 1
ATOM 934 C C . ARG A 1 114 ? -7.486 17.835 -12.300 1.00 73.75 114 ARG A C 1
ATOM 936 O O . ARG A 1 114 ? -8.266 18.463 -11.596 1.00 73.75 114 ARG A O 1
ATOM 943 N N . SER A 1 115 ? -7.828 16.726 -12.948 1.00 75.94 115 SER A N 1
ATOM 944 C CA . SER A 1 115 ? -9.157 16.116 -12.878 1.00 75.94 115 SER A CA 1
ATOM 945 C C . SER A 1 115 ? -9.410 15.578 -11.482 1.00 75.94 115 SER A C 1
ATOM 947 O O . SER A 1 115 ? -10.402 15.958 -10.872 1.00 75.94 115 SER A O 1
ATOM 949 N N . LEU A 1 116 ? -8.449 14.846 -10.912 1.00 68.25 116 LEU A N 1
ATOM 950 C CA . LEU A 1 116 ? -8.557 14.376 -9.535 1.00 68.25 116 LEU A CA 1
ATOM 951 C C . LEU A 1 116 ? -8.614 15.533 -8.519 1.00 68.25 116 LEU A C 1
ATOM 953 O O . LEU A 1 116 ? -9.360 15.462 -7.546 1.00 68.25 116 LEU A O 1
ATOM 957 N N . ALA A 1 117 ? -7.852 16.615 -8.731 1.00 73.31 117 ALA A N 1
ATOM 958 C CA . ALA A 1 117 ? -7.929 17.803 -7.879 1.00 73.31 117 ALA A CA 1
ATOM 959 C C . ALA A 1 117 ? -9.287 18.508 -7.996 1.00 73.31 117 ALA A C 1
ATOM 961 O O . ALA A 1 117 ? -9.851 18.912 -6.985 1.00 73.31 117 ALA A O 1
ATOM 962 N N . ARG A 1 118 ? -9.843 18.628 -9.205 1.00 77.88 118 ARG A N 1
ATOM 963 C CA . ARG A 1 118 ? -11.167 19.222 -9.428 1.00 77.88 118 ARG A CA 1
ATOM 964 C C . ARG A 1 118 ? -12.273 18.380 -8.792 1.00 77.88 118 ARG A C 1
ATOM 966 O O . ARG A 1 118 ? -13.128 18.936 -8.115 1.00 77.88 118 ARG A O 1
ATOM 973 N N . GLU A 1 119 ? -12.240 17.065 -8.987 1.00 79.38 119 GLU A N 1
ATOM 974 C CA . GLU A 1 119 ? -13.253 16.133 -8.475 1.00 79.38 119 GLU A CA 1
ATOM 975 C C . GLU A 1 119 ? -13.241 16.044 -6.947 1.00 79.38 119 GLU A C 1
ATOM 977 O O . GLU A 1 119 ? -14.299 16.011 -6.327 1.00 79.38 119 GLU A O 1
ATOM 982 N N . ASN A 1 120 ? -12.057 16.095 -6.329 1.00 73.94 120 ASN A N 1
ATOM 983 C CA . ASN A 1 120 ? -11.922 15.981 -4.876 1.00 73.94 120 ASN A CA 1
ATOM 984 C C . ASN A 1 120 ? -11.792 17.337 -4.158 1.00 73.94 120 ASN A C 1
ATOM 986 O O . ASN A 1 120 ? -11.482 17.376 -2.966 1.00 73.94 120 ASN A O 1
ATOM 990 N N . GLY A 1 121 ? -11.971 18.465 -4.858 1.00 75.69 121 GLY A N 1
ATOM 991 C CA . GLY A 1 121 ? -11.785 19.807 -4.287 1.00 75.69 121 GLY A CA 1
ATOM 992 C C . GLY A 1 121 ? -10.393 20.014 -3.674 1.00 75.69 121 GLY A C 1
ATOM 993 O O . GLY A 1 121 ? -10.263 20.615 -2.608 1.00 75.69 121 GLY A O 1
ATOM 994 N N . SER A 1 122 ? -9.365 19.440 -4.301 1.00 70.25 122 SER A N 1
ATOM 995 C CA . SER A 1 122 ? -7.975 19.371 -3.831 1.00 70.25 122 SER A CA 1
ATOM 996 C C . SER A 1 122 ? -7.775 18.653 -2.487 1.00 70.25 122 SER A C 1
ATOM 998 O O . SER A 1 122 ? -6.689 18.723 -1.912 1.00 70.25 122 SER A O 1
ATOM 1000 N N . LYS A 1 123 ? -8.779 17.927 -1.979 1.00 70.50 123 LYS A N 1
ATOM 1001 C CA . LYS A 1 123 ? -8.671 17.126 -0.753 1.00 70.50 123 LYS A CA 1
ATOM 1002 C C . LYS A 1 123 ? -8.215 15.713 -1.102 1.00 70.50 123 LYS A C 1
ATOM 1004 O O . LYS A 1 123 ?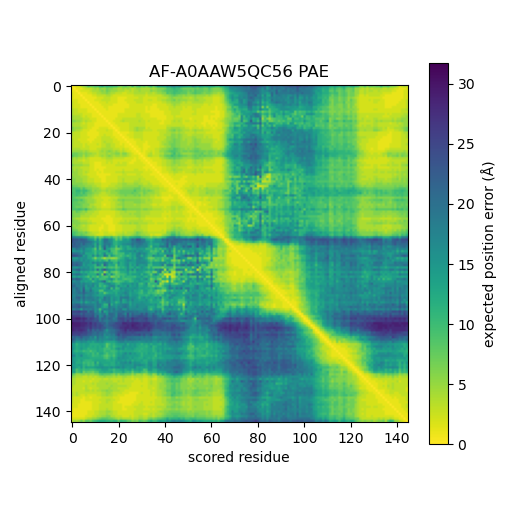 -8.986 14.906 -1.606 1.00 70.50 123 LYS A O 1
ATOM 1009 N N . PHE A 1 124 ? -6.955 15.409 -0.815 1.00 70.50 124 PHE A N 1
ATOM 1010 C CA . PHE A 1 124 ? -6.325 14.129 -1.146 1.00 70.50 124 PHE A CA 1
ATOM 1011 C C . PHE A 1 124 ? -5.915 13.360 0.109 1.00 70.50 124 PHE A C 1
ATOM 1013 O O . PHE A 1 124 ? -4.736 13.243 0.435 1.00 70.50 124 PHE A O 1
ATOM 1020 N N . GLY A 1 125 ? -6.916 12.835 0.817 1.00 80.62 125 GLY A N 1
ATOM 1021 C CA . GLY A 1 125 ? -6.706 12.028 2.018 1.00 80.62 125 GLY A CA 1
ATOM 1022 C C . GLY A 1 125 ? -5.910 12.742 3.118 1.00 80.62 125 GLY A C 1
ATOM 1023 O O . GLY A 1 125 ? -5.691 13.952 3.087 1.00 80.62 125 GLY A O 1
ATOM 1024 N N . ALA A 1 126 ? -5.487 11.970 4.114 1.00 84.00 126 ALA A N 1
ATOM 1025 C CA . ALA A 1 126 ? -4.594 12.418 5.172 1.00 84.00 126 ALA A CA 1
ATOM 1026 C C . ALA A 1 126 ? -3.539 11.339 5.422 1.00 84.00 126 ALA A C 1
ATOM 1028 O O . ALA A 1 126 ? -3.847 10.146 5.393 1.00 84.00 126 ALA A O 1
ATOM 1029 N N . TYR A 1 127 ? -2.303 11.757 5.690 1.00 86.75 127 TYR A N 1
ATOM 1030 C CA . TYR A 1 127 ? -1.288 10.851 6.213 1.00 86.75 127 TYR A CA 1
ATOM 1031 C C . TYR A 1 127 ? -1.418 10.777 7.727 1.00 86.75 127 TYR A C 1
ATOM 1033 O O . TYR A 1 127 ? -1.483 11.800 8.406 1.00 86.75 127 TYR A O 1
ATOM 1041 N N . LEU A 1 128 ? -1.439 9.555 8.246 1.00 86.81 128 LEU A N 1
ATOM 1042 C CA . LEU A 1 128 ? -1.541 9.274 9.670 1.00 86.81 128 LEU A CA 1
ATOM 1043 C C . LEU A 1 128 ? -0.344 8.428 10.101 1.00 86.81 128 LEU A C 1
ATOM 1045 O O . LEU A 1 128 ? 0.157 7.600 9.339 1.00 86.81 128 LEU A O 1
ATOM 1049 N N . ARG A 1 129 ? 0.090 8.620 11.345 1.00 87.50 129 ARG A N 1
ATOM 1050 C CA . ARG A 1 129 ? 1.033 7.733 12.027 1.00 87.50 129 ARG A CA 1
ATOM 1051 C C . ARG A 1 129 ? 0.283 7.004 13.133 1.00 87.50 129 ARG A C 1
ATOM 1053 O O . ARG A 1 129 ? -0.441 7.637 13.896 1.00 87.50 129 ARG A O 1
ATOM 1060 N N . SER A 1 130 ? 0.488 5.696 13.240 1.00 88.94 130 SER A N 1
ATOM 1061 C CA . SER A 1 130 ? -0.023 4.917 14.366 1.00 88.94 130 SER A CA 1
ATOM 1062 C C . SER A 1 130 ? 0.720 5.304 15.642 1.00 88.94 130 SER A C 1
ATOM 1064 O O . SER A 1 130 ? 1.939 5.187 15.684 1.00 88.94 130 SER A O 1
ATOM 1066 N N . LEU A 1 131 ? -0.002 5.764 16.665 1.00 90.44 131 LEU A N 1
ATOM 1067 C CA . LEU A 1 131 ? 0.564 6.065 17.989 1.00 90.44 131 LEU A CA 1
ATOM 1068 C C . LEU A 1 131 ? 0.397 4.896 18.961 1.00 90.44 131 LEU A C 1
ATOM 1070 O O . LEU A 1 131 ? 1.249 4.660 19.807 1.00 90.44 131 LEU A O 1
ATOM 1074 N N . THR A 1 132 ? -0.696 4.149 18.824 1.00 90.44 132 THR A N 1
ATOM 1075 C CA . THR A 1 132 ? -0.994 2.979 19.648 1.00 90.44 132 THR A CA 1
ATOM 1076 C C . THR A 1 132 ? -1.259 1.806 18.715 1.00 90.44 132 THR A C 1
ATOM 1078 O O . THR A 1 132 ? -2.197 1.884 17.918 1.00 90.44 132 THR A O 1
ATOM 1081 N N . PRO A 1 133 ? -0.434 0.743 18.753 1.00 88.50 133 PRO A N 1
ATOM 1082 C CA . PRO A 1 133 ? -0.691 -0.459 17.977 1.00 88.50 133 PRO A CA 1
ATOM 1083 C C . PRO A 1 133 ? -2.062 -1.051 18.298 1.00 88.50 133 PRO A C 1
ATOM 1085 O O . PRO A 1 133 ? -2.521 -1.014 19.439 1.00 88.50 133 PRO A O 1
ATOM 1088 N N . GLY A 1 134 ? -2.705 -1.631 17.294 1.00 87.94 134 GLY A N 1
ATOM 1089 C CA . GLY A 1 134 ? -4.041 -2.183 17.455 1.00 87.94 134 GLY A CA 1
ATOM 1090 C C . GLY A 1 134 ? -4.531 -2.878 16.201 1.00 87.94 134 GLY A C 1
ATOM 1091 O O . GLY A 1 134 ? -3.793 -3.047 15.234 1.00 87.94 134 GLY A O 1
ATOM 1092 N N . THR A 1 135 ? -5.790 -3.295 16.225 1.00 91.19 135 THR A N 1
ATOM 1093 C CA . THR A 1 135 ? -6.465 -3.861 15.054 1.00 91.19 135 THR A CA 1
ATOM 1094 C C . THR A 1 135 ? -7.505 -2.872 14.565 1.00 91.19 135 THR A C 1
ATOM 1096 O O . THR A 1 135 ? -8.269 -2.359 15.379 1.00 91.19 135 THR A O 1
ATOM 1099 N N . ILE A 1 136 ? -7.530 -2.635 13.256 1.00 94.06 136 ILE A N 1
ATOM 1100 C CA . ILE A 1 136 ? -8.588 -1.879 12.585 1.00 94.06 136 ILE A CA 1
ATOM 1101 C C . ILE A 1 136 ? -9.384 -2.820 11.686 1.00 94.06 136 ILE A C 1
ATOM 1103 O O . ILE A 1 136 ? -8.832 -3.757 11.097 1.00 94.06 136 ILE A O 1
ATOM 1107 N N . ARG A 1 137 ? -10.681 -2.562 11.581 1.00 94.31 137 ARG A N 1
ATOM 1108 C CA . ARG A 1 137 ? -11.638 -3.328 10.784 1.00 94.31 137 ARG A CA 1
ATOM 1109 C C . ARG A 1 137 ? -12.473 -2.395 9.935 1.00 94.31 137 ARG A C 1
ATOM 1111 O O . ARG A 1 137 ? -12.704 -1.235 10.278 1.00 94.31 137 ARG A O 1
ATOM 1118 N N . GLU A 1 138 ? -12.980 -2.925 8.835 1.00 94.75 138 GLU A N 1
ATOM 1119 C CA . GLU A 1 138 ? -14.106 -2.281 8.174 1.00 94.75 138 GLU A CA 1
ATOM 1120 C C . GLU A 1 138 ? -15.271 -2.140 9.152 1.00 94.75 138 GLU A C 1
ATOM 1122 O O . GLU A 1 138 ? -15.524 -3.019 9.976 1.00 94.75 138 GLU A O 1
ATOM 1127 N N . ARG A 1 139 ? -16.002 -1.034 9.026 1.00 95.75 139 ARG A N 1
ATOM 1128 C CA . ARG A 1 139 ? -17.104 -0.622 9.903 1.00 95.75 139 ARG A CA 1
ATOM 1129 C C . ARG A 1 139 ? -16.695 -0.139 11.298 1.00 95.75 139 ARG A C 1
ATOM 1131 O O . ARG A 1 139 ? -17.584 0.242 12.057 1.00 95.75 139 ARG A O 1
ATOM 1138 N N . ASP A 1 140 ? -15.402 -0.061 11.618 1.00 95.94 140 ASP A N 1
ATOM 1139 C CA . ASP A 1 140 ? -14.957 0.602 12.848 1.00 95.94 140 ASP A CA 1
ATOM 1140 C C . ASP A 1 140 ? -15.340 2.090 12.836 1.00 95.94 140 ASP A C 1
ATOM 1142 O O . ASP A 1 140 ? -15.197 2.789 11.827 1.00 95.94 140 ASP A O 1
ATOM 1146 N N . ASP A 1 141 ? -15.814 2.595 13.975 1.00 96.81 141 ASP A N 1
ATOM 1147 C CA . ASP A 1 141 ? -16.112 4.013 14.159 1.00 96.81 141 ASP A CA 1
ATOM 1148 C C . ASP A 1 141 ? -14.831 4.849 14.223 1.00 96.81 141 ASP A C 1
ATOM 1150 O O . ASP A 1 141 ? -13.945 4.599 15.039 1.00 96.81 141 ASP A O 1
ATOM 1154 N N . ILE A 1 142 ? -14.783 5.932 13.447 1.00 94.19 142 ILE A N 1
ATOM 1155 C CA . ILE A 1 142 ? -13.688 6.901 13.497 1.00 94.19 142 ILE A CA 1
ATOM 1156 C C . ILE A 1 142 ? -14.090 8.040 14.429 1.00 94.19 142 ILE A C 1
ATOM 1158 O O . ILE A 1 142 ? -15.133 8.682 14.252 1.00 94.19 142 ILE A O 1
ATOM 1162 N N . ARG A 1 143 ? -13.249 8.313 15.428 1.00 93.00 143 ARG A N 1
ATOM 1163 C CA . ARG A 1 143 ? -13.450 9.387 16.404 1.00 93.00 143 ARG A CA 1
ATOM 1164 C C . ARG A 1 143 ? -12.216 10.284 16.459 1.00 93.00 143 ARG A C 1
ATOM 1166 O O . ARG A 1 143 ? -11.103 9.782 16.542 1.00 93.00 143 ARG A O 1
ATOM 1173 N N . LEU A 1 144 ? -12.430 11.597 16.448 1.00 88.75 144 LEU A N 1
ATOM 1174 C CA . LEU A 1 144 ? -11.407 12.570 16.829 1.00 88.75 144 LEU A CA 1
ATOM 1175 C C . LEU A 1 144 ? -11.371 12.674 18.356 1.00 88.75 144 LEU A C 1
ATOM 1177 O O . LEU A 1 144 ? -12.436 12.799 18.983 1.00 88.75 144 LEU A O 1
ATOM 1181 N N . VAL A 1 145 ? -10.162 12.593 18.904 1.00 83.06 145 VAL A N 1
ATOM 1182 C CA . VAL A 1 145 ? -9.805 12.746 20.321 1.00 83.06 145 VAL A CA 1
ATOM 1183 C C . VAL A 1 145 ? -9.020 14.028 20.518 1.00 83.06 145 VAL A C 1
ATOM 1185 O O . VAL A 1 145 ? -8.225 14.360 19.612 1.00 83.06 145 VAL A O 1
#

Secondary structure (DSSP, 8-state):
-EEEE---EEE--BTTSB-EEESEEEEBTTTBSTTTT-EEEEETTTTEE--TTT-GGGGG-B-----TTHHHHHHHHHTS-EEEEEPPPTT-TTTT--PPPP-PPP---TTHHHHHHHHTTT--------SS-EEEETTPEEE--

Nearest PDB structures (foldseek):
  6fw2-assembly1_A  TM=8.368E-01  e=1.422E-04  Homo sapiens
  7p41-assembly1_D  TM=8.370E-01  e=1.608E-04  Homo sapiens

Radius of gyration: 17.93 Å; Cα contacts (8 Å, |Δi|>4): 210; chains: 1; bounding box: 40×39×43 Å

Organism: NCBI:txid321318

Sequence (145 aa):
MRVGTVSELWRYPVKSMRGDRVTETAVTERWGLPGDRGWVIRDEDAGELRSAKKWVELLQFHARYVDDRVHELLSAALGRRVSLHPRRPADDHEHYRRLAVDEADLPRDRGILRSLARENGSKFGAYLRSLTPGTIRERDDIRLV

Solvent-accessible surface area (backbone atoms only — not comparable to full-atom values): 8819 Å² total; per-residue (Å²): 86,81,78,52,56,37,80,74,40,78,38,33,28,35,55,50,32,36,48,37,81,43,65,60,46,59,35,33,53,90,66,34,46,78,65,42,56,36,26,38,44,34,38,63,89,80,70,28,69,58,44,43,76,81,42,58,67,40,57,77,40,74,37,69,99,82,66,91,58,55,42,60,58,51,14,65,74,68,74,45,74,42,45,78,44,75,69,71,67,94,81,45,56,75,84,66,42,65,75,88,75,81,92,67,82,61,88,76,62,79,54,55,68,53,50,54,30,63,77,44,71,67,60,78,81,80,92,82,77,48,84,69,62,47,76,52,40,49,68,39,76,38,62,57,130

Foldseek 3Di:
DFDFFFAWDWAAQEAQEGTDTDQKAKQDQPPGTPNHHFWFKAQVVQRATDHCQVPVCRHVHYDDPDDPCVQVVVCVVVVHGIDIDTDDDPPPCVNHPDDDDDNDDDPPPVCPVVVVCVVVVNDDDDDDGDPDIDMDGGGHTDDDD

Mean predicted aligned error: 10.2 Å

InterPro domains:
  IPR005303 Molybdenum cofactor sulfurase, middle domain [PF03476] (3-70)